Protein AF-A0A1G1WY67-F1 (afdb_monomer_lite)

Secondary structure (DSSP, 8-state):
-HHHHHHHHHHHHHHHHHHHHHH--S--GGGTTT---S-----TTHHHHHHHHHHHHHHHHHHHHHHHHH--

Foldseek 3Di:
DLVVLVVVLVVLVVVLVVLVVVLDDDDDPCVVVPPPPDPPPPPPPDSVVSVVVSVVSVVVSVVSVVVSVVPD

Sequence (72 aa):
MKDVLLVFLIIIGASLITLILLQQKGSGVGAAFGGGGEVYRSQRGIEKIFHYLTVFFAFIYAVVSLILIFVK

Organism: NCBI:txid1802604

Radius of gyration: 17.52 Å; chains: 1; bounding box: 39×25×46 Å

pLDDT: mean 77.88, std 11.39, range [56.28, 93.81]

Structure (mmCIF, N/CA/C/O backbone):
data_AF-A0A1G1WY67-F1
#
_entry.id   AF-A0A1G1WY67-F1
#
loop_
_atom_s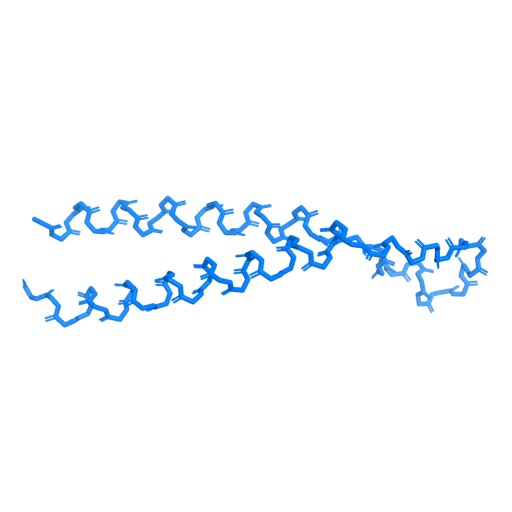ite.group_PDB
_atom_site.id
_atom_site.type_symbol
_atom_site.label_atom_id
_atom_site.label_alt_id
_atom_site.label_comp_id
_atom_site.label_asym_id
_atom_site.label_entity_id
_atom_site.label_seq_id
_atom_site.pdbx_PDB_ins_code
_atom_site.Cartn_x
_atom_site.Cartn_y
_atom_site.Cartn_z
_atom_site.occupancy
_atom_site.B_iso_or_equiv
_atom_site.auth_seq_id
_atom_site.auth_comp_id
_atom_site.auth_asym_id
_atom_site.auth_atom_id
_atom_site.pdbx_PDB_model_num
ATOM 1 N N . MET A 1 1 ? -18.663 4.041 14.610 1.00 68.94 1 MET A N 1
ATOM 2 C CA . MET A 1 1 ? -17.660 4.786 13.800 1.00 68.94 1 MET A CA 1
ATOM 3 C C . MET A 1 1 ? -16.438 3.935 13.468 1.00 68.94 1 MET A C 1
ATOM 5 O O . MET A 1 1 ? -15.956 4.010 12.347 1.00 68.94 1 MET A O 1
ATOM 9 N N . LYS A 1 2 ? -15.968 3.088 14.393 1.00 74.31 2 LYS A N 1
ATOM 10 C CA . LYS A 1 2 ? -14.859 2.155 14.145 1.00 74.31 2 LYS A CA 1
ATOM 11 C C . LYS A 1 2 ? -15.120 1.145 13.036 1.00 74.31 2 LYS A C 1
ATOM 13 O O . LYS A 1 2 ? -14.221 0.877 12.255 1.00 74.31 2 LYS A O 1
ATOM 18 N N . ASP A 1 3 ? -16.348 0.646 12.931 1.00 81.25 3 ASP A N 1
ATOM 19 C CA . ASP A 1 3 ? -16.704 -0.340 11.901 1.00 81.25 3 ASP A CA 1
ATOM 20 C C . ASP A 1 3 ? -16.564 0.252 10.495 1.00 81.25 3 ASP A C 1
ATOM 22 O O . ASP A 1 3 ? -16.053 -0.397 9.589 1.00 81.25 3 ASP A O 1
ATOM 26 N N . VAL A 1 4 ? -16.912 1.533 10.334 1.00 84.19 4 VAL A N 1
ATOM 27 C CA . VAL A 1 4 ? -16.727 2.270 9.076 1.00 84.19 4 VAL A CA 1
ATOM 28 C C . VAL A 1 4 ? -15.239 2.426 8.747 1.00 84.19 4 VAL A C 1
ATOM 30 O O . VAL A 1 4 ? -14.842 2.203 7.607 1.00 84.19 4 VAL A O 1
ATOM 33 N N . LEU A 1 5 ? -14.403 2.748 9.742 1.00 80.06 5 LEU A N 1
ATOM 34 C CA . LEU A 1 5 ? -12.948 2.838 9.571 1.00 80.06 5 LEU A CA 1
ATOM 35 C C . LEU A 1 5 ? -12.323 1.479 9.221 1.00 80.06 5 LEU A C 1
ATOM 37 O O . LEU A 1 5 ? -11.434 1.424 8.378 1.00 80.06 5 LEU A O 1
ATOM 41 N N . LEU A 1 6 ? -12.805 0.386 9.821 1.00 85.38 6 LEU A N 1
ATOM 42 C CA . LEU A 1 6 ? -12.345 -0.975 9.530 1.00 85.38 6 LEU A CA 1
ATOM 43 C C . LEU A 1 6 ? -12.703 -1.407 8.107 1.00 85.38 6 LEU A C 1
ATOM 45 O O . LEU A 1 6 ? -11.839 -1.901 7.386 1.00 85.38 6 LEU A O 1
ATOM 49 N N . VAL A 1 7 ? -13.947 -1.176 7.675 1.00 88.31 7 VAL A N 1
ATOM 50 C CA . VAL A 1 7 ? -14.377 -1.464 6.297 1.00 88.31 7 VAL A CA 1
ATOM 51 C C . VAL A 1 7 ? -13.551 -0.652 5.298 1.00 88.31 7 VAL A C 1
ATOM 53 O O . VAL A 1 7 ? -13.077 -1.194 4.300 1.00 88.31 7 VAL A O 1
ATOM 56 N N . PHE A 1 8 ? -13.311 0.627 5.590 1.00 86.12 8 PHE A N 1
ATOM 57 C CA . PHE A 1 8 ? -12.482 1.491 4.753 1.00 86.12 8 PHE A CA 1
ATOM 58 C C . PHE A 1 8 ? -11.032 0.994 4.662 1.00 86.12 8 PHE A C 1
ATOM 60 O O . PHE A 1 8 ? -10.461 0.948 3.571 1.00 86.12 8 PHE A O 1
ATOM 67 N N . LEU A 1 9 ? -10.457 0.546 5.782 1.00 86.94 9 LEU A N 1
ATOM 68 C CA . LEU A 1 9 ? -9.107 -0.008 5.827 1.00 86.94 9 LEU A CA 1
ATOM 69 C C . LEU A 1 9 ? -9.007 -1.283 4.978 1.00 86.94 9 LEU A C 1
ATOM 71 O O . LEU A 1 9 ? -8.107 -1.397 4.153 1.00 86.94 9 LEU A O 1
ATOM 75 N N . ILE A 1 10 ? -9.972 -2.200 5.083 1.00 89.50 10 ILE A N 1
ATOM 76 C CA . ILE A 1 10 ? -9.995 -3.433 4.279 1.00 89.50 10 ILE A CA 1
ATOM 77 C C . ILE A 1 10 ? -10.023 -3.118 2.774 1.00 89.50 10 ILE A C 1
ATOM 79 O O . ILE A 1 10 ? -9.269 -3.716 2.006 1.00 89.50 10 ILE A O 1
ATOM 83 N N . ILE A 1 11 ? -10.838 -2.147 2.349 1.00 90.88 11 ILE A N 1
ATOM 84 C CA . ILE A 1 11 ? -10.943 -1.747 0.936 1.00 90.88 11 ILE A CA 1
ATOM 85 C C . ILE A 1 11 ? -9.629 -1.125 0.434 1.00 90.88 11 ILE A C 1
ATOM 87 O O . ILE A 1 11 ? -9.156 -1.460 -0.659 1.00 90.88 11 ILE A O 1
ATOM 91 N N . ILE A 1 12 ? -8.995 -0.254 1.228 1.00 86.44 12 ILE A N 1
ATOM 92 C CA . ILE A 1 12 ? -7.700 0.345 0.862 1.00 86.44 12 ILE A CA 1
ATOM 93 C C . ILE A 1 12 ? -6.603 -0.725 0.815 1.00 86.44 12 ILE A C 1
ATOM 95 O O . ILE A 1 12 ? -5.789 -0.731 -0.105 1.00 86.44 12 ILE A O 1
ATOM 99 N N . GLY A 1 13 ? -6.601 -1.665 1.759 1.00 89.19 13 GLY A N 1
ATOM 100 C CA . GLY A 1 13 ? -5.648 -2.773 1.778 1.00 89.19 13 GLY A CA 1
ATOM 101 C C . GLY A 1 13 ? -5.776 -3.664 0.539 1.00 89.19 13 GLY A C 1
ATOM 102 O O . GLY A 1 13 ? -4.783 -3.936 -0.134 1.00 89.19 13 GLY A O 1
ATOM 103 N N . ALA A 1 14 ? -7.000 -4.061 0.180 1.00 91.38 14 ALA A N 1
ATOM 104 C CA . ALA A 1 14 ? -7.258 -4.889 -1.000 1.00 91.38 14 ALA A CA 1
ATOM 105 C C . ALA A 1 14 ? -6.869 -4.188 -2.317 1.00 91.38 14 ALA A C 1
ATOM 107 O O . ALA A 1 14 ? -6.275 -4.805 -3.210 1.00 91.38 14 ALA A O 1
ATOM 108 N N . SER A 1 15 ? -7.156 -2.888 -2.435 1.00 85.69 15 SER A N 1
ATOM 109 C CA . SER A 1 15 ? -6.755 -2.094 -3.605 1.00 85.69 15 SER A CA 1
ATOM 110 C C . SER A 1 15 ? -5.236 -1.913 -3.693 1.00 85.69 15 SER A C 1
ATOM 112 O O . SER A 1 15 ? -4.681 -2.068 -4.779 1.00 85.69 15 SER A O 1
ATOM 114 N N . LEU A 1 16 ? -4.542 -1.700 -2.569 1.00 87.44 16 LEU A N 1
ATOM 115 C CA . LEU A 1 16 ? -3.076 -1.671 -2.513 1.00 87.44 16 LEU A CA 1
ATOM 116 C C . LEU A 1 16 ? -2.452 -2.987 -2.975 1.00 87.44 16 LEU A C 1
ATOM 118 O O . LEU A 1 16 ? -1.547 -2.965 -3.806 1.00 87.44 16 LEU A O 1
ATOM 122 N N . ILE A 1 17 ? -2.952 -4.126 -2.487 1.00 87.88 17 ILE A N 1
ATOM 123 C CA . ILE A 1 17 ? -2.469 -5.451 -2.906 1.00 87.88 17 ILE A CA 1
ATOM 124 C C . ILE A 1 17 ? -2.614 -5.607 -4.423 1.00 87.88 17 ILE A C 1
ATOM 126 O O . ILE A 1 17 ? -1.659 -5.980 -5.103 1.00 87.88 17 ILE A O 1
ATOM 130 N N . THR A 1 18 ? -3.779 -5.253 -4.968 1.00 87.44 18 THR A N 1
ATOM 131 C CA . THR A 1 18 ? -4.046 -5.334 -6.412 1.00 87.44 18 THR A CA 1
ATOM 132 C C . THR A 1 18 ? -3.095 -4.440 -7.217 1.00 87.44 18 THR A C 1
ATOM 134 O O . THR A 1 18 ? -2.538 -4.875 -8.226 1.00 87.44 18 THR A O 1
ATOM 137 N N . LEU A 1 19 ? -2.854 -3.209 -6.753 1.00 83.38 19 LEU A N 1
ATOM 138 C CA . LEU A 1 19 ? -1.925 -2.268 -7.386 1.00 83.38 19 LEU A CA 1
ATOM 139 C C . LEU A 1 19 ? -0.472 -2.763 -7.348 1.00 83.38 19 LEU A C 1
ATOM 141 O O . LEU A 1 19 ? 0.239 -2.614 -8.340 1.00 83.38 19 LEU A O 1
ATOM 145 N N . ILE A 1 20 ? -0.033 -3.366 -6.240 1.00 84.44 20 ILE A N 1
ATOM 146 C CA . ILE A 1 20 ? 1.323 -3.921 -6.091 1.00 84.44 20 ILE A CA 1
ATOM 147 C C . ILE A 1 20 ? 1.525 -5.122 -7.019 1.00 84.44 20 ILE A C 1
ATOM 149 O O . ILE A 1 20 ? 2.559 -5.221 -7.678 1.00 84.44 20 ILE A O 1
ATOM 153 N N . LEU A 1 21 ? 0.536 -6.015 -7.115 1.00 84.31 21 LEU A N 1
ATOM 154 C CA . LEU A 1 21 ? 0.605 -7.167 -8.017 1.00 84.31 21 LEU A CA 1
ATOM 155 C C . LEU A 1 21 ? 0.699 -6.728 -9.483 1.00 84.31 21 LEU A C 1
ATOM 157 O O . LEU A 1 21 ? 1.496 -7.278 -10.238 1.00 84.31 21 LEU A O 1
ATOM 161 N N . LEU A 1 22 ? -0.047 -5.689 -9.871 1.00 82.00 22 LEU A N 1
ATOM 162 C CA . LEU A 1 22 ? 0.001 -5.132 -11.226 1.00 82.00 22 LEU A CA 1
ATOM 163 C C . LEU A 1 22 ? 1.343 -4.442 -11.549 1.00 82.00 22 LEU A C 1
ATOM 165 O O . LEU A 1 22 ? 1.707 -4.310 -12.719 1.00 82.00 22 LEU A O 1
ATOM 169 N N . GLN A 1 23 ? 2.089 -4.014 -10.525 1.00 76.25 23 GLN A N 1
ATOM 170 C CA . GLN A 1 23 ? 3.407 -3.387 -10.668 1.00 76.25 23 GLN A CA 1
ATOM 171 C C . GLN A 1 23 ? 4.550 -4.377 -10.874 1.00 76.25 23 GLN A C 1
ATOM 173 O O . GLN A 1 23 ? 5.635 -3.951 -11.273 1.00 76.25 23 GLN A O 1
ATOM 178 N N . GLN A 1 24 ? 4.347 -5.678 -10.640 1.00 65.25 24 GLN A N 1
ATOM 179 C CA . GLN A 1 24 ? 5.384 -6.673 -10.897 1.00 65.25 24 GLN A CA 1
ATOM 180 C C . GLN A 1 24 ? 5.595 -6.857 -12.400 1.00 65.25 24 GLN A C 1
ATOM 182 O O . GLN A 1 24 ? 4.959 -7.680 -13.054 1.00 65.25 24 GLN A O 1
ATOM 187 N N . LYS A 1 25 ? 6.532 -6.093 -12.957 1.00 64.75 25 LYS A N 1
ATOM 188 C CA . LYS A 1 25 ? 7.040 -6.299 -14.309 1.00 64.75 25 LYS A CA 1
ATOM 189 C C . LYS A 1 25 ? 8.548 -6.521 -14.264 1.00 64.75 25 LYS A C 1
ATOM 191 O O . LYS A 1 25 ? 9.314 -5.608 -13.985 1.00 64.75 25 LYS A O 1
ATOM 196 N N . GLY A 1 26 ? 8.965 -7.743 -14.600 1.00 62.16 26 GLY A N 1
ATOM 197 C CA . GLY A 1 26 ? 10.170 -7.910 -15.419 1.00 62.16 26 GLY A CA 1
ATOM 198 C C . GLY A 1 26 ? 11.463 -8.438 -14.792 1.00 62.16 26 GLY A C 1
ATOM 199 O O . GLY A 1 26 ? 12.477 -8.401 -15.483 1.00 62.16 26 GLY A O 1
ATOM 200 N N . SER A 1 27 ? 11.484 -8.986 -13.573 1.00 60.16 27 SER A N 1
ATOM 201 C CA . SER A 1 27 ? 12.614 -9.840 -13.147 1.00 60.16 27 SER A CA 1
ATOM 202 C C . SER A 1 27 ? 12.122 -11.165 -12.570 1.00 60.16 27 SER A C 1
ATOM 204 O O . SER A 1 27 ? 12.289 -11.479 -11.392 1.00 60.16 27 SER A O 1
ATOM 206 N N . GLY A 1 28 ? 11.452 -11.944 -13.419 1.00 66.56 28 GLY A N 1
ATOM 207 C CA . GLY A 1 28 ? 11.211 -13.351 -13.125 1.00 66.56 28 GLY A CA 1
ATOM 208 C C . GLY A 1 28 ? 12.525 -14.133 -13.090 1.00 66.56 28 GLY A C 1
ATOM 209 O O . GLY A 1 28 ? 13.543 -13.695 -13.623 1.00 66.56 28 GLY A O 1
ATOM 210 N N . VAL A 1 29 ? 12.476 -15.326 -12.502 1.00 59.94 29 VAL A N 1
ATOM 211 C CA . VAL A 1 29 ? 13.594 -16.274 -12.363 1.00 59.94 29 VAL A CA 1
ATOM 212 C C . VAL A 1 29 ? 14.366 -16.504 -13.682 1.00 59.94 29 VAL A C 1
ATOM 214 O O . VAL A 1 29 ? 15.574 -16.710 -13.658 1.00 59.94 29 VAL A O 1
ATOM 217 N N . GLY A 1 30 ? 13.719 -16.355 -14.846 1.00 64.88 30 GLY A N 1
ATOM 218 C CA . GLY A 1 30 ? 14.367 -16.408 -16.167 1.00 64.88 30 GLY A CA 1
ATOM 219 C C . GLY A 1 30 ? 15.452 -15.345 -16.421 1.00 64.88 30 GLY A C 1
ATOM 220 O O . GLY A 1 30 ? 16.378 -15.608 -17.183 1.00 64.88 30 GLY A O 1
ATOM 221 N N . ALA A 1 31 ? 15.410 -14.194 -15.738 1.00 64.00 31 ALA A N 1
ATOM 222 C CA . ALA A 1 31 ? 16.475 -13.187 -15.786 1.00 64.00 31 ALA A CA 1
ATOM 223 C C . ALA A 1 31 ? 17.741 -13.628 -15.020 1.00 64.00 31 ALA A C 1
ATOM 225 O O . ALA A 1 31 ? 18.844 -13.219 -15.374 1.00 64.00 31 ALA A O 1
ATOM 226 N N . ALA A 1 32 ? 17.603 -14.499 -14.011 1.00 66.06 32 ALA A N 1
ATOM 227 C CA . ALA A 1 32 ? 18.725 -15.060 -13.252 1.00 66.06 32 ALA A CA 1
ATOM 228 C C . ALA A 1 32 ? 19.428 -16.221 -13.985 1.00 66.06 32 ALA A C 1
ATOM 230 O O . ALA A 1 32 ? 20.576 -16.532 -13.681 1.00 66.06 32 ALA A O 1
ATOM 231 N N . PHE A 1 33 ? 18.766 -16.834 -14.973 1.00 75.69 33 PHE A N 1
ATOM 232 C CA . PHE A 1 33 ? 19.271 -17.983 -15.738 1.00 75.69 33 PHE A CA 1
ATOM 233 C C . PHE A 1 33 ? 19.866 -17.618 -17.113 1.00 75.69 33 PHE A C 1
ATOM 235 O O . PHE A 1 33 ? 19.971 -18.470 -17.990 1.00 75.69 33 PHE A O 1
ATOM 242 N N . GLY A 1 34 ? 20.288 -16.364 -17.320 1.00 69.12 34 GLY A N 1
ATOM 243 C CA . GLY A 1 34 ? 21.068 -15.976 -18.507 1.00 69.12 34 GLY A CA 1
ATOM 244 C C . GLY A 1 34 ? 20.272 -15.791 -19.808 1.00 69.12 34 GLY A C 1
ATOM 245 O O . GLY A 1 34 ? 20.876 -15.649 -20.867 1.00 69.12 34 GLY A O 1
ATOM 246 N N . GLY A 1 35 ? 18.937 -15.724 -19.754 1.00 68.69 35 GLY A N 1
ATOM 247 C CA . GLY A 1 35 ? 18.057 -15.412 -20.895 1.00 68.69 35 GLY A CA 1
ATOM 248 C C . GLY A 1 35 ? 18.033 -13.924 -21.275 1.00 68.69 35 GLY A C 1
ATOM 249 O O . GLY A 1 35 ? 16.967 -13.343 -21.462 1.00 68.69 35 GLY A O 1
ATOM 250 N N . GLY A 1 36 ? 19.202 -13.282 -21.333 1.00 67.31 36 GLY A N 1
ATOM 251 C CA . GLY A 1 36 ? 19.376 -11.845 -21.566 1.00 67.31 36 GLY A CA 1
ATOM 252 C C . GLY A 1 36 ? 19.308 -11.456 -23.043 1.00 67.31 36 GLY A C 1
ATOM 253 O O . GLY A 1 36 ? 20.294 -10.982 -23.594 1.00 67.31 36 GLY A O 1
ATOM 254 N N . GLY A 1 37 ? 18.159 -11.681 -23.682 1.00 60.47 37 GLY A N 1
ATOM 255 C CA . GLY A 1 37 ? 17.869 -11.221 -25.049 1.00 60.47 37 GLY A CA 1
ATOM 256 C C . GLY A 1 37 ? 16.758 -10.172 -25.135 1.00 60.47 37 GLY A C 1
ATOM 257 O O . GLY A 1 37 ? 16.446 -9.699 -26.222 1.00 60.47 37 GLY A O 1
ATOM 258 N N . GLU A 1 38 ? 16.155 -9.792 -24.012 1.00 59.22 38 GLU A N 1
ATOM 259 C CA . GLU A 1 38 ? 15.070 -8.818 -23.989 1.00 59.22 38 GLU A CA 1
ATOM 260 C C . GLU A 1 38 ? 15.664 -7.433 -23.739 1.00 59.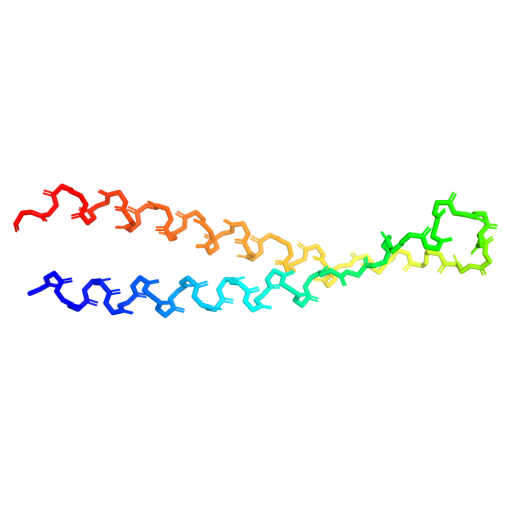22 38 GLU A C 1
ATOM 262 O O . GLU A 1 38 ? 16.200 -7.134 -22.670 1.00 59.22 38 GLU A O 1
ATOM 267 N N . VAL A 1 39 ? 15.595 -6.578 -24.758 1.00 57.12 39 VAL A N 1
ATOM 268 C CA . VAL A 1 39 ? 15.874 -5.149 -24.643 1.00 57.12 39 VAL A CA 1
ATOM 269 C C . VAL A 1 39 ? 15.020 -4.605 -23.496 1.00 57.12 39 VAL A C 1
ATOM 271 O O . VAL A 1 39 ? 13.825 -4.368 -23.671 1.00 57.12 39 VAL A O 1
ATOM 274 N N . TYR A 1 40 ? 15.626 -4.374 -22.325 1.00 56.28 40 TYR A N 1
ATOM 275 C CA . TYR A 1 40 ? 15.039 -3.575 -21.251 1.00 56.28 40 TYR A CA 1
ATOM 276 C C . TYR A 1 40 ? 14.929 -2.138 -21.754 1.00 56.28 40 TYR A C 1
ATOM 278 O O . TYR A 1 40 ? 15.735 -1.255 -21.452 1.00 56.28 40 TYR A O 1
ATOM 286 N N . ARG A 1 41 ? 13.922 -1.896 -22.592 1.00 56.75 41 ARG A N 1
ATOM 287 C CA . ARG A 1 41 ? 13.545 -0.564 -23.021 1.00 56.75 41 ARG A CA 1
ATOM 288 C C . ARG A 1 41 ? 12.910 0.077 -21.803 1.00 56.75 41 ARG A C 1
ATOM 290 O O . ARG A 1 41 ? 11.724 -0.100 -21.558 1.00 56.75 41 ARG A O 1
ATOM 297 N N . SER A 1 42 ? 13.743 0.757 -21.017 1.00 58.78 42 SER A N 1
ATOM 298 C CA . SER A 1 42 ? 13.352 1.534 -19.846 1.00 58.78 42 SER A CA 1
ATOM 299 C C . SER A 1 42 ? 12.131 2.380 -20.218 1.00 58.78 42 SER A C 1
ATOM 301 O O . SER A 1 42 ? 12.243 3.358 -20.965 1.00 58.78 42 SER A O 1
ATOM 303 N N . GLN A 1 43 ? 10.938 1.949 -19.797 1.00 57.84 43 GLN A N 1
ATOM 304 C CA . GLN A 1 43 ? 9.698 2.667 -20.065 1.00 57.84 43 GLN A CA 1
ATOM 305 C C . GLN A 1 43 ? 9.672 3.874 -19.124 1.00 57.84 43 GLN A C 1
ATOM 307 O O . GLN A 1 43 ? 9.205 3.815 -17.993 1.00 57.84 43 GLN A O 1
ATOM 312 N N . ARG A 1 44 ? 10.264 4.973 -19.597 1.00 63.97 44 ARG A N 1
ATOM 313 C CA . ARG A 1 44 ? 10.703 6.164 -18.847 1.00 63.97 44 ARG A CA 1
ATOM 314 C C . ARG A 1 44 ? 9.648 6.974 -18.066 1.00 63.97 44 ARG A C 1
ATOM 316 O O . ARG A 1 44 ? 9.955 8.095 -17.679 1.00 63.97 44 ARG A O 1
ATOM 323 N N . GLY A 1 45 ? 8.449 6.483 -17.759 1.00 65.38 45 GLY A N 1
ATOM 324 C CA . GLY A 1 45 ? 7.512 7.318 -16.991 1.00 65.38 45 GLY A CA 1
ATOM 325 C C . GLY A 1 45 ? 6.376 6.600 -16.294 1.00 65.38 45 GLY A C 1
ATOM 326 O O . GLY A 1 45 ? 6.163 6.821 -15.106 1.00 65.38 45 GLY A O 1
ATOM 327 N N . ILE A 1 46 ? 5.663 5.729 -17.004 1.00 71.38 46 ILE A N 1
ATOM 328 C CA . ILE A 1 46 ? 4.402 5.175 -16.497 1.00 71.38 46 ILE A CA 1
ATOM 329 C C . ILE A 1 46 ? 4.645 4.294 -15.264 1.00 71.38 46 ILE A C 1
ATOM 331 O O . ILE A 1 46 ? 3.985 4.472 -14.245 1.00 71.38 46 ILE A O 1
ATOM 335 N N . GLU A 1 47 ? 5.654 3.424 -15.298 1.00 72.69 47 GLU A N 1
ATOM 336 C CA . GLU A 1 47 ? 6.003 2.560 -14.159 1.00 72.69 47 GLU A CA 1
ATOM 337 C C . GLU A 1 47 ? 6.434 3.365 -12.928 1.00 72.69 47 GLU A C 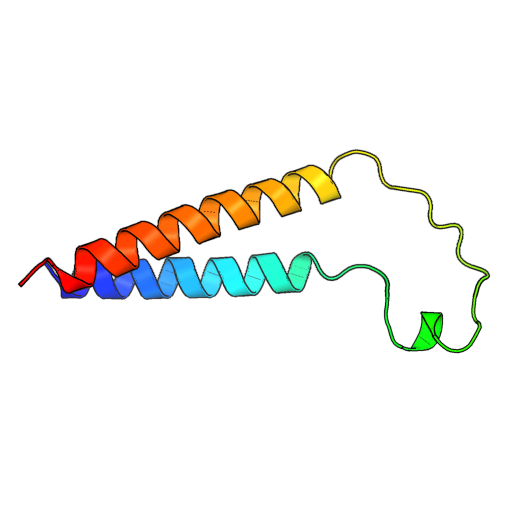1
ATOM 339 O O . GLU A 1 47 ? 6.039 3.056 -11.804 1.00 72.69 47 GLU A O 1
ATOM 344 N N . LYS A 1 48 ? 7.177 4.457 -13.138 1.00 76.38 48 LYS A N 1
ATOM 345 C CA . LYS A 1 48 ? 7.619 5.339 -12.055 1.00 76.38 48 LYS A CA 1
ATOM 346 C C . LYS A 1 48 ? 6.434 6.040 -11.382 1.00 76.38 48 LYS A C 1
ATOM 348 O O . LYS A 1 48 ? 6.421 6.177 -10.163 1.00 76.38 48 LYS A O 1
ATOM 353 N N . ILE A 1 49 ? 5.427 6.440 -12.163 1.00 82.75 49 ILE A N 1
ATOM 354 C CA . ILE A 1 49 ? 4.188 7.043 -11.652 1.00 82.75 49 ILE A CA 1
ATOM 355 C C . ILE A 1 49 ? 3.419 6.034 -10.798 1.00 82.75 49 ILE A C 1
ATOM 357 O O . ILE A 1 49 ? 3.070 6.357 -9.666 1.00 82.75 49 ILE A O 1
ATOM 361 N N . PHE A 1 50 ? 3.203 4.811 -11.296 1.00 82.12 50 PHE A N 1
ATOM 362 C CA . PHE A 1 50 ? 2.520 3.762 -10.531 1.00 82.12 50 PHE A CA 1
ATOM 363 C C . PHE A 1 50 ? 3.247 3.441 -9.220 1.00 82.12 50 PHE A C 1
ATOM 365 O O . PHE A 1 50 ? 2.600 3.316 -8.180 1.00 82.12 50 PHE A O 1
ATOM 372 N N . HIS A 1 51 ? 4.580 3.387 -9.242 1.00 82.69 51 HIS A N 1
ATOM 373 C CA . HIS A 1 51 ? 5.379 3.161 -8.042 1.00 82.69 51 HIS A CA 1
ATOM 374 C C . HIS A 1 51 ? 5.182 4.268 -6.993 1.00 82.69 51 HIS A C 1
ATOM 376 O O . HIS A 1 51 ? 4.851 3.972 -5.845 1.00 82.69 51 HIS A O 1
ATOM 382 N N . TYR A 1 52 ? 5.306 5.544 -7.378 1.00 86.00 52 TYR A N 1
ATOM 383 C CA . TYR A 1 52 ? 5.063 6.657 -6.452 1.00 86.00 52 TYR A CA 1
ATOM 384 C C . TYR A 1 52 ? 3.620 6.693 -5.944 1.00 86.00 52 TYR A C 1
ATOM 386 O O . TYR A 1 52 ? 3.393 6.999 -4.774 1.00 86.00 52 TYR A O 1
ATOM 394 N N . LEU A 1 53 ? 2.654 6.344 -6.796 1.00 85.50 53 LEU A N 1
ATOM 395 C CA . LEU A 1 53 ? 1.247 6.278 -6.418 1.00 85.50 53 LEU A CA 1
ATOM 396 C C . LEU A 1 53 ? 1.030 5.226 -5.324 1.00 85.50 53 LEU A C 1
ATOM 398 O O . LEU A 1 53 ? 0.414 5.518 -4.304 1.00 85.50 53 LEU A O 1
ATOM 402 N N . THR A 1 54 ? 1.604 4.032 -5.470 1.00 87.44 54 THR A N 1
ATOM 403 C CA . THR A 1 54 ? 1.506 2.986 -4.442 1.00 87.44 54 THR A CA 1
ATOM 404 C C . THR A 1 54 ? 2.191 3.372 -3.145 1.00 87.44 54 THR A C 1
ATOM 406 O O . THR A 1 54 ? 1.630 3.120 -2.084 1.00 87.44 54 THR A O 1
ATOM 409 N N . VAL A 1 55 ? 3.352 4.030 -3.198 1.00 88.62 55 VAL A N 1
ATOM 410 C CA . VAL A 1 55 ? 4.013 4.551 -1.989 1.00 88.62 55 VAL A CA 1
ATOM 411 C C . VAL A 1 55 ? 3.117 5.569 -1.275 1.00 88.62 55 VAL A C 1
ATOM 413 O O . VAL A 1 55 ? 2.969 5.511 -0.056 1.00 88.62 55 VAL A O 1
ATOM 416 N N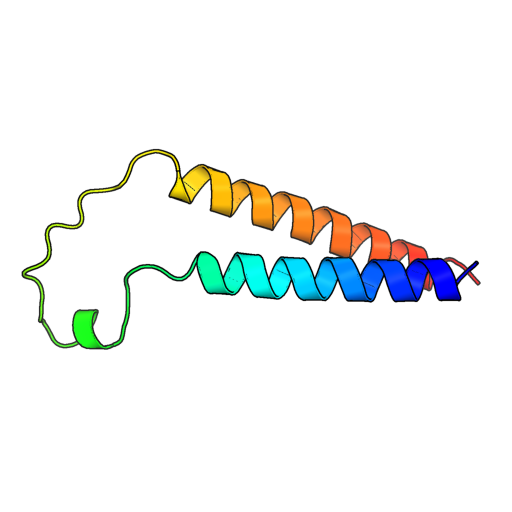 . PHE A 1 56 ? 2.464 6.459 -2.024 1.00 89.44 56 PHE A N 1
ATOM 417 C CA . PHE A 1 56 ? 1.524 7.435 -1.474 1.00 89.44 56 PHE A CA 1
ATOM 418 C C . PHE A 1 56 ? 0.299 6.767 -0.826 1.00 89.44 56 PHE A C 1
ATOM 420 O O . PHE A 1 56 ? -0.033 7.066 0.322 1.00 89.44 56 PHE A O 1
ATOM 427 N N . PHE A 1 57 ? -0.336 5.812 -1.513 1.00 84.75 57 PHE A N 1
ATOM 428 C CA . PHE A 1 57 ? -1.465 5.054 -0.962 1.00 84.75 57 PHE A CA 1
ATOM 429 C C . PHE A 1 57 ? -1.065 4.216 0.260 1.00 84.75 57 PHE A C 1
ATOM 431 O O . PHE A 1 57 ? -1.813 4.166 1.237 1.00 84.75 57 PHE A O 1
ATOM 438 N N . ALA A 1 58 ? 0.122 3.605 0.247 1.00 90.19 58 ALA A N 1
ATOM 439 C CA . ALA A 1 58 ? 0.653 2.839 1.372 1.00 90.19 58 ALA A CA 1
ATOM 440 C C . ALA A 1 58 ? 0.89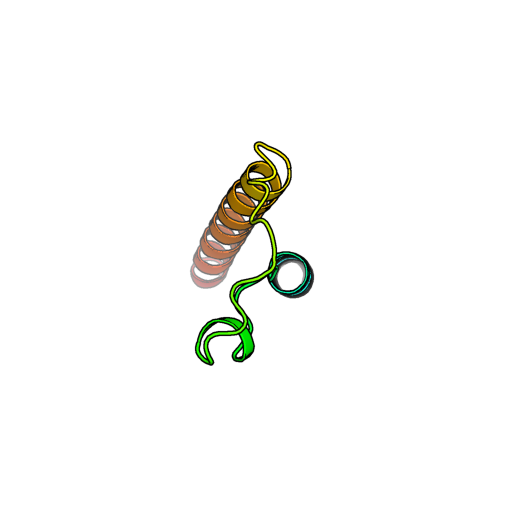3 3.726 2.600 1.00 90.19 58 ALA A C 1
ATOM 442 O O . ALA A 1 58 ? 0.568 3.330 3.720 1.00 90.19 58 ALA A O 1
ATOM 443 N N . PHE A 1 59 ? 1.398 4.945 2.396 1.00 93.81 59 PHE A N 1
ATOM 444 C CA . PHE A 1 59 ? 1.572 5.914 3.473 1.00 93.81 59 PHE A CA 1
ATOM 445 C C . PHE A 1 59 ? 0.229 6.317 4.096 1.00 93.81 59 PHE A C 1
ATOM 447 O O . PHE A 1 59 ? 0.083 6.278 5.317 1.00 93.81 59 PHE A O 1
ATOM 454 N N . ILE A 1 60 ? -0.777 6.629 3.273 1.00 89.31 60 ILE A N 1
ATOM 455 C CA . ILE A 1 60 ? -2.129 6.949 3.759 1.00 89.31 60 ILE A CA 1
ATOM 456 C C . ILE A 1 60 ? -2.711 5.777 4.551 1.00 89.31 60 ILE A C 1
ATOM 458 O O . ILE A 1 60 ? -3.218 5.978 5.653 1.00 89.31 60 ILE A O 1
ATOM 462 N N . TYR A 1 61 ? -2.603 4.556 4.024 1.00 90.19 61 TYR A N 1
ATOM 463 C CA . TYR A 1 61 ? -3.065 3.354 4.713 1.00 90.19 61 TYR A CA 1
ATOM 464 C C . TYR A 1 61 ? -2.413 3.198 6.094 1.00 90.19 61 TYR A C 1
ATOM 466 O O . TYR A 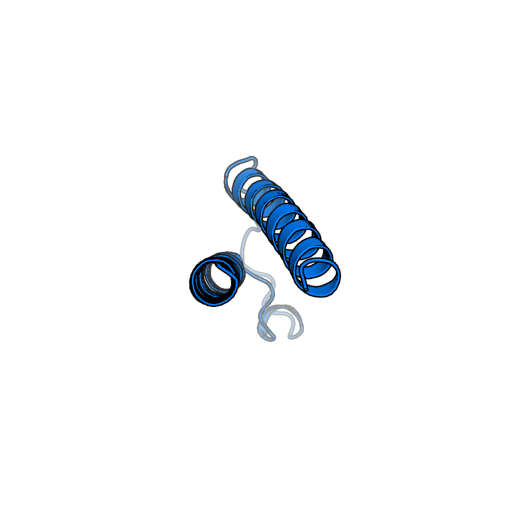1 61 ? -3.109 2.967 7.083 1.00 90.19 61 TYR A O 1
ATOM 474 N N . ALA A 1 62 ? -1.094 3.389 6.185 1.00 90.75 62 ALA A N 1
ATOM 475 C CA . ALA A 1 62 ? -0.357 3.298 7.443 1.00 90.75 62 ALA A CA 1
ATOM 476 C C . ALA A 1 62 ? -0.807 4.356 8.466 1.00 90.75 62 ALA A C 1
ATOM 478 O O . ALA A 1 62 ? -1.022 4.033 9.635 1.00 90.75 62 ALA A O 1
ATOM 479 N N . VAL A 1 63 ? -1.005 5.606 8.032 1.00 90.81 63 VAL A N 1
ATOM 480 C CA . VAL A 1 63 ? -1.482 6.693 8.903 1.00 90.81 63 VAL A CA 1
ATOM 481 C C . VAL A 1 63 ? -2.899 6.415 9.408 1.00 90.81 63 VAL A C 1
ATOM 483 O O . VAL A 1 63 ? -3.155 6.527 10.606 1.00 90.81 63 VAL A O 1
ATOM 486 N N . VAL A 1 64 ? -3.814 5.995 8.529 1.00 86.06 64 VAL A N 1
ATOM 487 C CA . VAL A 1 64 ? -5.192 5.641 8.913 1.00 86.06 64 VAL A CA 1
ATOM 488 C C . VAL A 1 64 ? -5.200 4.451 9.878 1.00 86.06 64 VAL A C 1
ATOM 490 O O . VAL A 1 64 ? -5.928 4.473 10.872 1.00 86.06 64 VAL A O 1
ATOM 493 N N . SER A 1 65 ? -4.349 3.448 9.639 1.00 87.31 65 SER A N 1
ATOM 494 C CA . SER A 1 65 ? -4.189 2.300 10.536 1.00 87.31 65 SER A CA 1
ATOM 495 C C . SER A 1 65 ? -3.678 2.706 11.919 1.00 87.31 65 SER A C 1
ATOM 497 O O . SER A 1 65 ? -4.126 2.140 12.913 1.00 87.31 65 SER A O 1
ATOM 499 N N . LEU A 1 66 ? -2.761 3.674 12.011 1.00 88.62 66 LEU A N 1
ATOM 500 C CA . LEU A 1 66 ? -2.289 4.194 13.296 1.00 88.62 66 LEU A CA 1
ATOM 501 C C . LEU A 1 66 ? -3.397 4.948 14.033 1.00 88.62 66 LEU A C 1
ATOM 503 O O . LEU A 1 66 ? -3.616 4.703 15.216 1.00 88.62 66 LEU A O 1
ATOM 507 N N . ILE A 1 67 ? -4.134 5.818 13.338 1.00 87.38 67 ILE A N 1
ATOM 508 C CA . ILE A 1 67 ? -5.249 6.576 13.928 1.00 87.38 67 ILE A CA 1
ATOM 509 C C . ILE A 1 67 ? -6.311 5.628 14.496 1.00 87.38 67 ILE A C 1
ATOM 511 O O . ILE A 1 67 ? -6.800 5.859 15.599 1.00 87.38 67 ILE A O 1
ATOM 515 N N . LEU A 1 68 ? -6.623 4.531 13.797 1.00 85.19 68 LEU A N 1
ATOM 516 C CA . LEU A 1 68 ? -7.581 3.527 14.268 1.00 85.19 68 LEU A CA 1
ATOM 517 C C . LEU A 1 68 ? -7.219 2.957 15.651 1.00 85.19 68 LEU A C 1
ATOM 519 O O . LEU A 1 68 ? -8.118 2.694 16.445 1.00 85.19 68 LEU A O 1
ATOM 523 N N . ILE A 1 69 ? -5.927 2.793 15.956 1.00 84.50 69 ILE A N 1
ATOM 524 C CA . ILE A 1 69 ? -5.460 2.277 17.254 1.00 84.50 69 ILE A CA 1
ATOM 525 C C . ILE A 1 69 ? -5.739 3.284 18.379 1.00 84.50 69 ILE A C 1
ATOM 527 O O . ILE A 1 69 ? -6.106 2.889 19.485 1.00 84.50 69 ILE A O 1
ATOM 531 N N . PHE A 1 70 ? -5.593 4.582 18.104 1.00 84.81 70 PHE A N 1
ATOM 532 C CA . PHE A 1 70 ? -5.848 5.642 19.084 1.00 84.81 70 PHE A CA 1
ATOM 533 C C . PHE A 1 70 ? -7.340 5.974 19.238 1.00 84.81 70 PHE A C 1
ATOM 535 O O . PHE A 1 70 ? -7.752 6.482 20.282 1.00 84.81 70 PHE A O 1
ATOM 542 N N . VAL A 1 71 ? -8.164 5.673 18.231 1.00 76.19 71 VAL A N 1
ATOM 543 C CA . VAL A 1 71 ? -9.617 5.875 18.277 1.00 76.19 71 VAL A CA 1
ATOM 544 C C . VAL A 1 71 ? -10.273 4.745 19.088 1.00 76.19 71 VAL A C 1
ATOM 546 O O . VAL A 1 71 ? -10.432 3.609 18.629 1.00 76.19 71 VAL A O 1
ATOM 549 N N . LYS A 1 72 ? -10.647 5.061 20.336 1.00 60.69 72 LYS A N 1
ATOM 550 C CA . LYS A 1 72 ? -11.333 4.153 21.273 1.00 60.69 72 LYS A CA 1
ATOM 551 C C . LYS A 1 72 ? -12.855 4.119 21.101 1.00 60.69 72 LYS A C 1
ATOM 553 O O . LYS A 1 72 ? -13.409 4.934 20.342 1.00 60.69 72 LYS A O 1
#

InterPro domains:
  IPR004692 Preprotein translocase SecG subunit [PF03840] (4-69)
  IPR004692 Preprotein translocase SecG subunit [PR01651] (2-22)
  IPR004692 Preprotein translocase SecG subunit [PR01651] (22-36)
  IPR004692 Preprotein translocase SecG subunit [PR01651] (52-72)
  IPR004692 Preprotein translocase SecG subunit [TIGR00810] (4-71)